Protein AF-A0A527ZI16-F1 (afdb_monomer_lite)

Structure (mmCIF, N/CA/C/O backbone):
data_AF-A0A527ZI16-F1
#
_entry.id   AF-A0A527ZI16-F1
#
loop_
_atom_site.group_PDB
_atom_site.id
_atom_site.type_symbol
_atom_site.label_atom_id
_atom_site.label_alt_id
_atom_site.label_comp_id
_atom_site.label_asym_id
_atom_site.label_entity_id
_atom_site.label_seq_id
_atom_site.pdbx_PDB_ins_code
_atom_site.Cartn_x
_atom_site.Cartn_y
_atom_site.Cartn_z
_atom_site.occupancy
_atom_site.B_iso_or_equiv
_atom_site.auth_seq_id
_atom_site.auth_comp_id
_atom_site.auth_asym_id
_atom_site.auth_atom_id
_atom_site.pdbx_PDB_model_num
ATOM 1 N N . LYS A 1 1 ? -7.195 -6.175 8.936 1.00 84.19 1 LYS A N 1
ATOM 2 C CA . LYS A 1 1 ? -8.236 -5.128 9.174 1.00 84.19 1 LYS A CA 1
ATOM 3 C C . LYS A 1 1 ? -8.295 -4.189 7.972 1.00 84.19 1 LYS A C 1
ATOM 5 O O . LYS A 1 1 ? -7.306 -4.104 7.258 1.00 84.19 1 LYS A O 1
ATOM 10 N N . LYS A 1 2 ? -9.428 -3.526 7.713 1.00 89.75 2 LYS A N 1
ATOM 11 C CA . LYS A 1 2 ? -9.528 -2.532 6.628 1.00 89.75 2 LYS A CA 1
ATOM 12 C C . LYS A 1 2 ? -9.092 -1.157 7.138 1.00 89.75 2 LYS A C 1
ATOM 14 O O . LYS A 1 2 ? -9.265 -0.876 8.318 1.00 89.75 2 LYS A O 1
ATOM 19 N N . ILE A 1 3 ? -8.564 -0.321 6.249 1.00 95.81 3 ILE A N 1
ATOM 20 C CA . ILE A 1 3 ? -8.400 1.113 6.513 1.00 95.81 3 ILE A CA 1
ATOM 21 C C . ILE A 1 3 ? -9.783 1.753 6.378 1.00 95.81 3 ILE A C 1
ATOM 23 O O . ILE A 1 3 ? -10.443 1.578 5.351 1.00 95.81 3 ILE A O 1
ATOM 27 N N . GLU A 1 4 ? -10.237 2.442 7.421 1.00 97.25 4 GLU A N 1
ATOM 28 C CA . GLU A 1 4 ? -11.543 3.096 7.425 1.00 97.25 4 GLU A CA 1
ATOM 29 C C . GLU A 1 4 ? -11.509 4.380 6.592 1.00 97.25 4 GLU A C 1
ATOM 31 O O . GLU A 1 4 ? -10.580 5.186 6.680 1.00 97.25 4 GLU A O 1
ATOM 36 N N . TRP A 1 5 ? -12.539 4.567 5.771 1.00 97.88 5 TRP A N 1
ATOM 37 C CA . TRP A 1 5 ? -12.685 5.727 4.904 1.00 97.88 5 TRP A CA 1
ATOM 38 C C . TRP A 1 5 ? -14.126 6.219 4.943 1.00 97.88 5 TRP A C 1
ATOM 40 O O . TRP A 1 5 ? -15.057 5.420 4.828 1.00 97.88 5 TRP A O 1
ATOM 50 N N . GLN A 1 6 ? -14.304 7.529 5.089 1.00 98.19 6 GLN A N 1
ATOM 51 C CA . GLN A 1 6 ? -15.607 8.174 5.167 1.00 98.19 6 GLN A CA 1
ATOM 52 C C . GLN A 1 6 ? -15.534 9.592 4.592 1.00 98.19 6 GLN A C 1
ATOM 54 O O . GLN A 1 6 ? -14.643 10.365 4.938 1.00 98.19 6 GLN A O 1
ATOM 59 N N . ASP A 1 7 ? -16.487 9.936 3.722 1.00 97.56 7 ASP A N 1
ATOM 60 C CA . ASP A 1 7 ? -16.718 11.300 3.224 1.00 97.56 7 ASP A CA 1
ATOM 61 C C . ASP A 1 7 ? -15.457 12.016 2.706 1.00 97.56 7 ASP A C 1
ATOM 63 O O . ASP A 1 7 ? -15.198 13.172 3.033 1.00 97.56 7 ASP A O 1
ATOM 67 N N . GLY A 1 8 ? -14.628 11.327 1.915 1.00 98.12 8 GLY A N 1
ATOM 68 C CA . GLY A 1 8 ? -13.394 11.910 1.370 1.00 98.12 8 GLY A CA 1
ATOM 69 C C . GLY A 1 8 ? -12.157 11.724 2.248 1.00 98.12 8 GLY A C 1
ATOM 70 O O . GLY A 1 8 ? -11.057 12.050 1.808 1.00 98.12 8 GLY A O 1
ATOM 71 N N . ASN A 1 9 ? -12.311 11.197 3.464 1.00 98.12 9 ASN A N 1
ATOM 72 C CA . ASN A 1 9 ? -11.273 11.199 4.488 1.00 98.12 9 ASN A CA 1
ATOM 73 C C . ASN A 1 9 ? -10.922 9.784 4.958 1.00 98.12 9 ASN A C 1
ATOM 75 O O . ASN A 1 9 ? -11.784 8.916 5.080 1.00 98.12 9 ASN A O 1
ATOM 79 N N . VAL A 1 10 ? -9.644 9.572 5.280 1.00 97.75 10 VAL A N 1
ATOM 80 C CA . VAL A 1 10 ? -9.195 8.394 6.035 1.00 97.75 10 VAL A CA 1
ATOM 81 C C . VAL A 1 10 ? -9.515 8.619 7.508 1.00 97.75 10 VAL A C 1
ATOM 83 O O . VAL A 1 10 ? -9.163 9.665 8.053 1.00 97.75 10 VAL A O 1
ATOM 86 N N . ILE A 1 11 ? -10.144 7.639 8.156 1.00 97.81 11 ILE A N 1
ATOM 87 C CA . ILE A 1 11 ? -10.403 7.664 9.597 1.00 97.81 11 ILE A CA 1
ATOM 88 C C . ILE A 1 11 ? -9.245 6.941 10.302 1.00 97.81 11 ILE A C 1
ATOM 90 O O . ILE A 1 11 ? -9.079 5.733 10.114 1.00 97.81 11 ILE A O 1
ATOM 94 N N . PRO A 1 12 ? -8.397 7.648 11.077 1.00 96.69 12 PRO A N 1
ATOM 95 C CA . PRO A 1 12 ? -7.236 7.029 11.707 1.00 96.69 12 PRO A CA 1
ATOM 96 C C . PRO A 1 12 ? -7.637 5.985 12.751 1.00 96.69 12 PRO A C 1
ATOM 98 O O . PRO A 1 12 ? -8.550 6.206 13.551 1.00 96.69 12 PRO A O 1
ATOM 101 N N . SER A 1 13 ? -6.904 4.871 12.784 1.00 97.06 13 SER A N 1
ATOM 102 C CA . SER A 1 13 ? -7.068 3.865 13.833 1.00 97.06 13 SER A CA 1
ATOM 103 C C . SER A 1 13 ? -6.716 4.447 15.206 1.00 97.06 13 SER A C 1
ATOM 105 O O . SER A 1 13 ? -5.821 5.282 15.336 1.00 97.06 13 SER A O 1
ATOM 107 N N . LYS A 1 14 ? -7.428 3.992 16.240 1.00 96.50 14 LYS A N 1
ATOM 108 C CA . LYS A 1 14 ? -7.176 4.353 17.648 1.00 96.50 14 LYS A CA 1
ATOM 109 C C . LYS A 1 14 ? -6.295 3.333 18.372 1.00 96.50 14 LYS A C 1
ATOM 111 O O . LYS A 1 14 ? -6.002 3.506 19.553 1.00 96.50 14 LYS A O 1
ATOM 116 N N . GLU A 1 15 ? -5.932 2.249 17.697 1.00 96.88 15 GLU A N 1
ATOM 117 C CA . GLU A 1 15 ? -5.098 1.195 18.262 1.00 96.88 15 GLU A CA 1
ATOM 118 C C . GLU A 1 15 ? -3.618 1.618 18.295 1.00 96.88 15 GLU A C 1
ATOM 120 O O . GLU A 1 15 ? -3.189 2.416 17.460 1.00 96.88 15 GLU A O 1
ATOM 125 N N . PRO A 1 16 ? -2.814 1.095 19.238 1.00 97.25 16 PRO A N 1
ATOM 126 C CA . PRO A 1 16 ? -1.381 1.363 19.275 1.00 97.25 16 PRO A CA 1
ATOM 127 C C . PRO A 1 16 ? -0.652 0.926 17.994 1.00 97.25 16 PRO A C 1
ATOM 129 O O . PRO A 1 16 ? -1.033 -0.036 17.328 1.00 97.25 16 PRO A O 1
ATOM 132 N N . GLY A 1 17 ? 0.461 1.595 17.684 1.00 96.25 17 GLY A N 1
ATOM 133 C CA . GLY A 1 17 ? 1.280 1.266 16.517 1.00 96.25 17 GLY A CA 1
ATOM 134 C C . GLY A 1 17 ? 0.618 1.679 15.200 1.00 96.25 17 GLY A C 1
ATOM 135 O O . GLY A 1 17 ? 0.081 2.777 15.093 1.00 96.25 17 GLY A O 1
ATOM 136 N N . LEU A 1 18 ? 0.689 0.813 14.184 1.00 95.69 18 LEU A N 1
ATOM 137 C CA . LEU A 1 18 ? 0.118 1.083 12.855 1.00 95.69 18 LEU A CA 1
ATOM 138 C C . LEU A 1 18 ? -1.411 0.920 12.807 1.00 95.69 18 LEU A C 1
ATOM 140 O O . LEU A 1 18 ? -2.037 1.305 11.822 1.00 95.69 18 LEU A O 1
ATOM 144 N N . GLY A 1 19 ? -2.015 0.329 13.844 1.00 95.50 19 GLY A N 1
ATOM 145 C CA . GLY A 1 19 ? -3.460 0.121 13.931 1.00 95.50 19 GLY A CA 1
ATOM 146 C C . GLY A 1 19 ? -4.038 -0.868 12.913 1.00 95.50 19 GLY A C 1
ATOM 147 O O . GLY A 1 19 ? -5.246 -0.866 12.669 1.00 95.50 19 GLY A O 1
ATOM 148 N N . VAL A 1 20 ? -3.178 -1.699 12.320 1.00 95.38 20 VAL A N 1
ATOM 149 C CA . VAL A 1 20 ? -3.506 -2.822 11.441 1.00 95.38 20 VAL A CA 1
ATOM 150 C C . VAL A 1 20 ? -2.520 -3.961 11.688 1.00 95.38 20 VAL A C 1
ATOM 152 O O . VAL A 1 20 ? -1.387 -3.732 12.105 1.00 95.38 20 VAL A O 1
ATOM 155 N N . GLU A 1 21 ? -2.951 -5.178 11.381 1.00 95.56 21 GLU A N 1
ATOM 156 C CA . GLU A 1 21 ? -2.119 -6.380 11.385 1.00 95.56 21 GLU A CA 1
ATOM 157 C C . GLU A 1 21 ? -2.226 -7.061 10.023 1.00 95.56 21 GLU A C 1
ATOM 159 O O . GLU A 1 21 ? -3.278 -6.996 9.366 1.00 95.56 21 GLU A O 1
ATOM 164 N N . LEU A 1 22 ? -1.120 -7.672 9.604 1.00 95.62 22 LEU A N 1
ATOM 165 C CA . LEU A 1 22 ? -1.031 -8.427 8.365 1.00 95.62 22 LEU A CA 1
ATOM 166 C C . LEU A 1 22 ? -1.734 -9.775 8.531 1.00 95.62 22 LEU A C 1
ATOM 168 O O . LEU A 1 22 ? -1.593 -10.430 9.559 1.00 95.62 22 LEU A O 1
ATOM 172 N N . ASP A 1 23 ? -2.466 -10.196 7.506 1.00 97.31 23 ASP A N 1
ATOM 173 C CA . ASP A 1 23 ? -2.948 -11.572 7.417 1.00 97.31 23 ASP A CA 1
ATOM 174 C C . ASP A 1 23 ? -1.877 -12.410 6.706 1.00 97.31 23 ASP A C 1
ATOM 176 O O . ASP A 1 23 ? -1.774 -12.395 5.477 1.00 97.31 23 ASP A O 1
ATOM 180 N N . GLU A 1 24 ? -1.026 -13.078 7.488 1.00 97.25 24 GLU A N 1
ATOM 181 C CA . GLU A 1 24 ? 0.127 -13.822 6.962 1.00 97.25 24 GLU A CA 1
ATOM 182 C C . GLU A 1 24 ? -0.295 -14.968 6.035 1.00 97.25 24 GLU A C 1
ATOM 184 O O . GLU A 1 24 ? 0.342 -15.180 5.005 1.00 97.25 24 GLU A O 1
ATOM 189 N N . ALA A 1 25 ? -1.423 -15.630 6.314 1.00 98.19 25 ALA A N 1
ATOM 190 C CA . ALA A 1 25 ? -1.943 -16.695 5.459 1.00 98.19 25 ALA A CA 1
ATOM 191 C C . ALA A 1 25 ? -2.333 -16.167 4.067 1.00 98.19 25 ALA A C 1
ATOM 193 O O . ALA A 1 25 ? -2.102 -16.829 3.053 1.00 98.19 25 ALA A O 1
ATOM 194 N N . VAL A 1 26 ? -2.887 -14.951 3.994 1.00 97.38 26 VAL A N 1
ATOM 195 C CA . VAL A 1 26 ? -3.167 -14.294 2.709 1.00 97.38 26 VAL A CA 1
ATOM 196 C C . VAL A 1 26 ? -1.871 -13.954 1.978 1.00 97.38 26 VAL A C 1
ATOM 198 O O . VAL A 1 26 ? -1.801 -14.147 0.766 1.00 97.38 26 VAL A O 1
ATOM 201 N N . CYS A 1 27 ? -0.840 -13.481 2.676 1.00 97.00 27 CYS A N 1
ATOM 202 C CA . CYS A 1 27 ? 0.453 -13.193 2.056 1.00 97.00 27 CYS A CA 1
ATOM 203 C C . CYS A 1 27 ? 1.118 -14.449 1.484 1.00 97.00 27 CYS A C 1
ATOM 205 O O . CYS A 1 27 ? 1.555 -14.434 0.334 1.00 97.00 27 CYS A O 1
ATOM 207 N N . GLU A 1 28 ? 1.145 -15.542 2.247 1.00 98.25 28 GLU A N 1
ATOM 208 C CA . GLU A 1 28 ? 1.701 -16.827 1.810 1.00 98.25 28 GLU A CA 1
ATOM 209 C C . GLU A 1 28 ? 0.962 -17.398 0.593 1.00 98.25 28 GLU A C 1
ATOM 211 O O . GLU A 1 28 ? 1.585 -17.967 -0.304 1.00 98.25 28 GLU A O 1
ATOM 216 N N . ALA A 1 29 ? -0.358 -17.206 0.523 1.00 98.56 29 ALA A N 1
ATOM 217 C CA . ALA A 1 29 ? -1.178 -17.667 -0.593 1.00 98.56 29 ALA A CA 1
ATOM 218 C C . ALA A 1 29 ? -0.970 -16.874 -1.901 1.00 98.56 29 ALA A C 1
ATOM 220 O O . ALA A 1 29 ? -1.368 -17.358 -2.962 1.00 98.56 29 ALA A O 1
ATOM 221 N N . HIS A 1 30 ? -0.354 -15.684 -1.859 1.00 98.12 30 HIS A N 1
ATOM 222 C CA . HIS A 1 30 ? -0.193 -14.799 -3.025 1.00 98.12 30 HIS A CA 1
ATOM 223 C C . HIS A 1 30 ? 1.277 -14.413 -3.284 1.00 98.12 30 HIS A C 1
ATOM 225 O O . HIS A 1 30 ? 1.630 -13.230 -3.227 1.00 98.12 30 HIS A O 1
ATOM 231 N N . PRO A 1 31 ? 2.158 -15.382 -3.601 1.00 97.88 31 PRO A N 1
ATOM 232 C CA . PRO A 1 31 ? 3.558 -15.096 -3.882 1.00 97.88 31 PRO A CA 1
ATOM 233 C C . PRO A 1 31 ? 3.729 -14.350 -5.212 1.00 97.88 31 PRO A C 1
ATOM 235 O O . PRO A 1 31 ? 3.098 -14.674 -6.223 1.00 97.88 31 PRO A O 1
ATOM 238 N N . TRP A 1 32 ? 4.656 -13.392 -5.245 1.00 97.75 32 TRP A N 1
ATOM 239 C CA . TRP A 1 32 ? 5.119 -12.808 -6.502 1.00 97.75 32 TRP A CA 1
ATOM 240 C C . TRP A 1 32 ? 6.058 -13.784 -7.217 1.00 97.75 32 TRP A C 1
ATOM 242 O O . TRP A 1 32 ? 7.088 -14.175 -6.675 1.00 97.75 32 TRP A O 1
ATOM 252 N N . THR A 1 33 ? 5.697 -14.174 -8.439 1.00 97.81 33 THR A N 1
ATOM 253 C CA . THR A 1 33 ? 6.450 -15.147 -9.255 1.00 97.81 33 THR A CA 1
ATOM 254 C C . THR A 1 3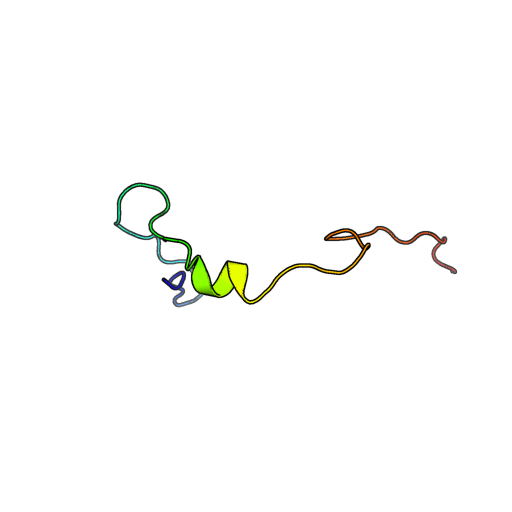3 ? 7.004 -14.554 -10.550 1.00 97.81 33 THR A C 1
ATOM 256 O O . THR A 1 33 ? 7.652 -15.257 -11.324 1.00 97.81 33 THR A O 1
ATOM 259 N N . GLY A 1 34 ? 6.756 -13.266 -10.800 1.00 97.38 34 GLY A N 1
ATOM 260 C CA . GLY A 1 34 ? 7.259 -12.563 -11.974 1.00 97.38 34 GLY A CA 1
ATOM 261 C C . GLY A 1 34 ? 8.692 -12.060 -11.803 1.00 97.38 34 GLY A C 1
ATOM 262 O O . GLY A 1 34 ? 9.272 -12.082 -10.718 1.00 97.38 34 GLY A O 1
ATOM 263 N N . THR A 1 35 ? 9.258 -11.565 -12.900 1.00 97.19 35 THR A N 1
ATOM 264 C CA . THR A 1 35 ? 10.599 -10.956 -12.928 1.00 97.19 35 THR A CA 1
ATOM 265 C C . THR A 1 35 ? 10.565 -9.434 -12.976 1.00 97.19 35 THR A C 1
ATOM 267 O O . THR A 1 35 ? 11.598 -8.791 -12.799 1.00 97.19 35 THR A O 1
ATOM 270 N N . ASP A 1 36 ? 9.397 -8.858 -13.253 1.00 96.88 36 ASP A N 1
ATOM 271 C CA . ASP A 1 36 ? 9.242 -7.416 -13.367 1.00 96.88 36 ASP A CA 1
ATOM 272 C C . ASP A 1 36 ? 9.371 -6.715 -12.011 1.00 96.88 36 ASP A C 1
ATOM 274 O O . ASP A 1 36 ? 9.197 -7.304 -10.942 1.00 96.88 36 ASP A O 1
ATOM 278 N N . LEU A 1 37 ? 9.683 -5.421 -12.072 1.00 96.81 37 LEU A N 1
ATOM 279 C CA . LEU A 1 37 ? 9.709 -4.550 -10.902 1.00 96.81 37 LEU A CA 1
ATOM 280 C C . LEU A 1 37 ? 8.279 -4.120 -10.564 1.00 96.81 37 LEU A C 1
ATOM 282 O O . LEU A 1 37 ? 7.399 -4.154 -11.421 1.00 96.81 37 LEU A O 1
ATOM 286 N N . HIS A 1 38 ? 8.066 -3.621 -9.343 1.00 96.88 38 HIS A N 1
ATOM 287 C CA . HIS A 1 38 ? 6.774 -3.048 -8.950 1.00 96.88 38 HIS A CA 1
ATOM 288 C C . HIS A 1 38 ? 6.287 -1.960 -9.927 1.00 96.88 38 HIS A C 1
ATOM 290 O O . HIS A 1 38 ? 5.107 -1.910 -10.260 1.00 96.88 38 HIS A O 1
ATOM 296 N N . LEU A 1 39 ? 7.206 -1.122 -10.412 1.00 97.81 39 LEU A N 1
ATOM 297 C CA . LEU A 1 39 ? 6.995 -0.186 -11.513 1.00 97.81 39 LEU A CA 1
ATOM 298 C C . LEU A 1 39 ? 8.255 -0.148 -12.383 1.00 97.81 39 LEU A C 1
ATOM 300 O O . LEU A 1 39 ? 9.371 -0.263 -11.873 1.00 97.81 39 LEU A O 1
ATOM 304 N N . GLN A 1 40 ? 8.081 0.055 -13.688 1.00 97.00 40 GLN A N 1
ATOM 305 C CA . GLN A 1 40 ? 9.171 0.255 -14.643 1.00 97.00 40 GLN A CA 1
ATOM 306 C C . GLN A 1 40 ? 8.936 1.536 -15.444 1.00 97.00 40 GLN A C 1
ATOM 308 O O . GLN A 1 40 ? 7.800 1.905 -15.743 1.00 97.00 40 GLN A O 1
ATOM 313 N N . MET A 1 41 ? 10.023 2.219 -15.796 1.00 96.00 41 MET A N 1
ATOM 314 C CA . MET A 1 41 ? 9.969 3.356 -16.713 1.00 96.00 41 MET A CA 1
ATOM 315 C C . MET A 1 41 ? 9.897 2.870 -18.163 1.00 96.00 41 MET A C 1
ATOM 317 O O . MET A 1 41 ? 10.358 1.773 -18.484 1.00 96.00 41 MET A O 1
ATOM 321 N N . MET A 1 42 ? 9.365 3.708 -19.052 1.00 95.00 42 MET A N 1
ATOM 322 C CA . MET A 1 42 ? 9.380 3.435 -20.487 1.00 95.00 42 MET A CA 1
ATOM 323 C C . MET A 1 42 ? 10.827 3.313 -20.987 1.0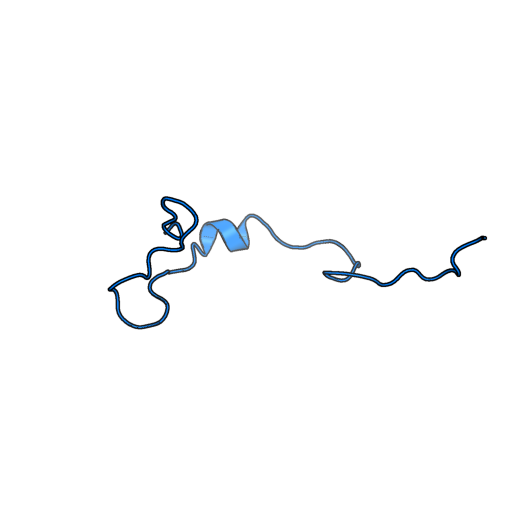0 95.00 42 MET A C 1
ATOM 325 O O . MET A 1 42 ? 11.657 4.174 -20.706 1.00 95.00 42 MET A O 1
ATOM 329 N N . GLN A 1 43 ? 11.127 2.235 -21.714 1.00 95.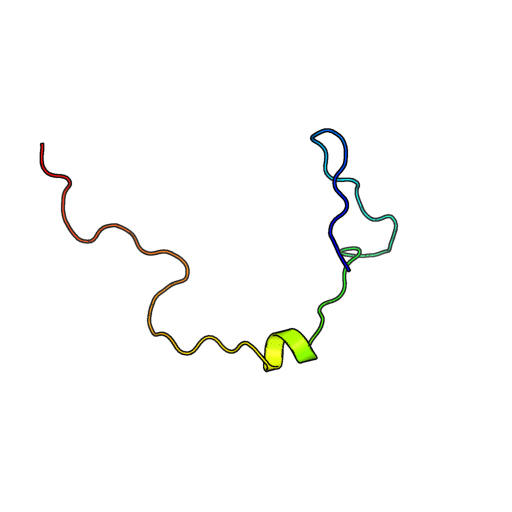31 43 GLN A N 1
ATOM 330 C CA . GLN A 1 43 ? 12.480 1.947 -22.220 1.00 95.31 43 GLN A CA 1
ATOM 331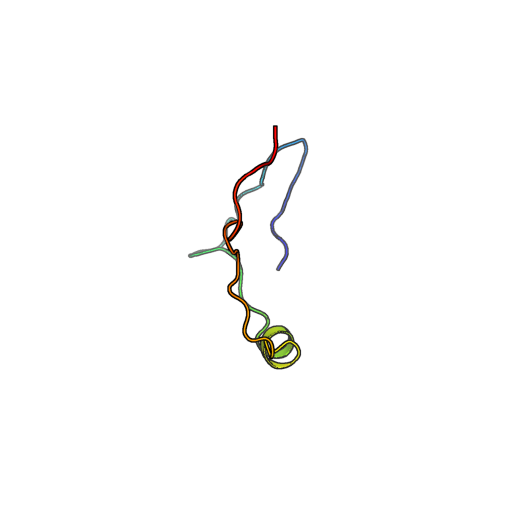 C C . GLN A 1 43 ? 12.750 2.571 -23.597 1.00 95.31 43 GLN A C 1
ATOM 333 O O . GLN A 1 43 ? 13.850 2.464 -24.135 1.00 95.31 43 GLN A O 1
ATOM 338 N N . THR A 1 44 ? 11.739 3.212 -24.181 1.00 95.25 44 THR A N 1
ATOM 339 C CA . THR A 1 44 ? 11.790 3.840 -25.499 1.00 95.25 44 THR A CA 1
ATOM 340 C C . THR A 1 44 ? 11.311 5.291 -25.425 1.00 95.25 44 THR A C 1
ATOM 342 O O . T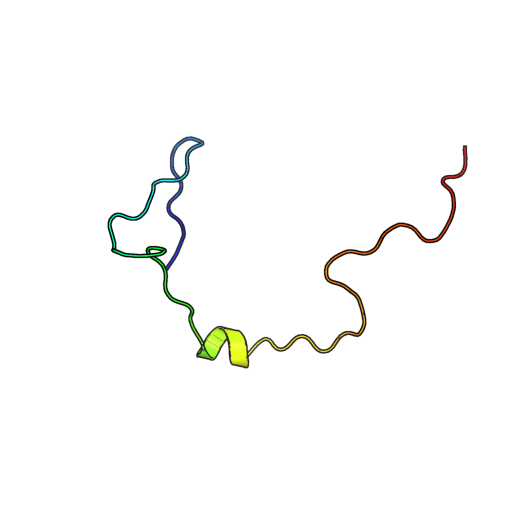HR A 1 44 ? 10.527 5.639 -24.541 1.00 95.25 44 THR A O 1
ATOM 345 N N . PRO A 1 45 ? 11.775 6.171 -26.328 1.00 92.25 45 PRO A N 1
ATOM 346 C CA . PRO A 1 45 ? 11.301 7.549 -26.374 1.00 92.25 45 PRO A CA 1
ATOM 347 C C . PRO A 1 45 ? 9.815 7.639 -26.740 1.00 92.25 45 PRO A C 1
ATOM 349 O O . PRO A 1 45 ? 9.298 6.805 -27.486 1.00 92.25 45 PRO A O 1
ATOM 352 N N . LEU A 1 46 ? 9.152 8.700 -26.278 1.00 93.00 46 LEU A N 1
ATOM 353 C CA . LEU A 1 46 ? 7.841 9.080 -26.799 1.00 93.00 46 LEU A CA 1
ATOM 354 C C . LEU A 1 46 ? 8.013 9.586 -28.237 1.00 93.00 46 LEU A C 1
ATOM 356 O O . LEU A 1 46 ? 8.846 10.458 -28.492 1.00 93.00 46 LEU A O 1
ATOM 360 N N . ALA A 1 47 ? 7.245 9.026 -29.171 1.00 86.31 47 ALA A N 1
ATOM 361 C CA . ALA A 1 47 ? 7.145 9.581 -30.515 1.00 86.31 47 ALA A CA 1
ATOM 362 C C . ALA A 1 47 ? 6.344 10.901 -30.475 1.00 86.31 47 ALA A C 1
ATOM 364 O O . ALA A 1 47 ? 5.447 11.017 -29.633 1.00 86.31 47 ALA A O 1
ATOM 365 N N . PRO A 1 48 ? 6.674 11.883 -31.335 1.00 76.50 48 PRO A N 1
ATOM 366 C CA . PRO A 1 48 ? 5.874 1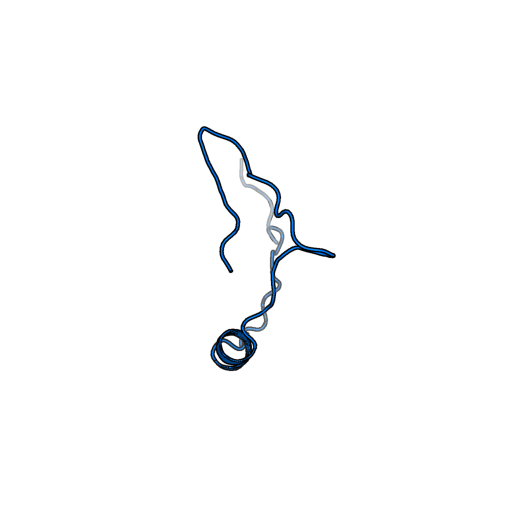3.095 -31.499 1.00 76.50 48 PRO A CA 1
ATOM 367 C C . PRO A 1 48 ? 4.472 12.805 -32.050 1.00 76.50 48 PRO A C 1
ATOM 369 O O . PRO A 1 48 ? 4.315 11.809 -32.795 1.00 76.50 48 PRO A O 1
#

Radius of gyration: 18.41 Å; chains: 1; bounding box: 29×31×51 Å

Secondary structure (DSSP, 8-state):
-PPEEETTEEE---SSTTS----HHHHHHS----SS-SS---SSPPP-

Sequence (48 aa):
KKIEWQDGNVIPSKEPGLGVELDEAVCEAHPWTGTDLHLQMMQTPLAP

pLDDT: mean 95.75, std 3.96, range [76.5, 98.56]

Foldseek 3Di:
DDQDDDDNDTDQAPDPDRNDDDPVVVVVVDDDPDPDDPDDDDPDDDDD